Protein AF-A0A2V4N926-F1 (afdb_monomer)

Secondary structure (DSSP, 8-state):
------------------------------PPPP---TT-SS-SSBPPP-SPPPHHHHSGGGS-HHHHHHHHHHHHHHTTSPBTTSPPP-HHHHHHHHHHHHTT--GGGS-S--

pLDDT: mean 83.61, std 19.88, range [37.16, 98.44]

Radius of gyration: 27.07 Å; Cα contacts (8 Å, |Δi|>4): 106; chains: 1; bounding box: 52×43×90 Å

Organism: NCBI:txid565073

Nearest PDB structures (foldseek):
  8xzv-assembly1_E  TM=3.762E-01  e=9.154E+00  Spinacia oleracea
  3bit-assembly2_B  TM=3.389E-01  e=9.768E+00  Saccharomyces cerevisiae

Mean predicted aligned error: 12.59 Å

Foldseek 3Di:
DDDDDDDDDDDDDDDDDDDDPPPPPPDPPPFAADDLVVVCVAPQADEARPGAHGCLLVVVVNHVVVRNVSLLVSLQRHQQHHHPVNDDHDPRSVNSLVSSVVVVRDCVSHHDDD

Structure (mmCIF, N/CA/C/O backbone):
data_AF-A0A2V4N926-F1
#
_entry.id   AF-A0A2V4N926-F1
#
loop_
_atom_site.group_PDB
_atom_site.id
_atom_site.type_symbol
_atom_site.label_atom_id
_atom_site.label_alt_id
_atom_site.label_comp_id
_atom_site.label_asym_id
_atom_site.label_entity_id
_atom_site.label_seq_id
_atom_site.pdbx_PDB_ins_code
_atom_site.Cartn_x
_atom_site.Cartn_y
_atom_site.Cartn_z
_atom_site.occupancy
_atom_site.B_iso_or_equiv
_atom_site.auth_seq_id
_atom_site.auth_comp_id
_atom_site.auth_asym_id
_atom_site.auth_atom_id
_atom_site.pdbx_PDB_model_num
ATOM 1 N N . MET A 1 1 ? -42.342 -28.322 -76.817 1.00 37.16 1 MET A N 1
ATOM 2 C CA . MET A 1 1 ? -41.372 -29.379 -76.448 1.00 37.16 1 MET A CA 1
ATOM 3 C C . MET A 1 1 ? -40.437 -28.827 -75.380 1.00 37.16 1 MET A C 1
ATOM 5 O O . MET A 1 1 ? -40.048 -27.681 -75.518 1.00 37.16 1 MET A O 1
ATOM 9 N N . LEU A 1 2 ? -40.117 -29.641 -74.365 1.00 42.69 2 LEU A N 1
ATOM 10 C CA . LEU A 1 2 ? -39.000 -29.526 -73.401 1.00 42.69 2 LEU A CA 1
ATOM 11 C C . LEU A 1 2 ? -38.782 -28.212 -72.611 1.00 42.69 2 LEU A C 1
ATOM 13 O O . LEU A 1 2 ? -38.298 -27.204 -73.111 1.00 42.69 2 LEU A O 1
ATOM 17 N N . ILE A 1 3 ? -39.021 -28.321 -71.301 1.00 49.62 3 ILE A N 1
ATOM 18 C CA . ILE A 1 3 ? -38.444 -27.486 -70.235 1.00 49.62 3 ILE A CA 1
ATOM 19 C C . ILE A 1 3 ? -37.029 -28.007 -69.917 1.00 49.62 3 ILE A C 1
ATOM 21 O O . ILE A 1 3 ? -36.851 -29.225 -69.865 1.00 49.62 3 ILE A O 1
ATOM 25 N N . PRO A 1 4 ? -36.076 -27.130 -69.550 1.00 53.53 4 PRO A N 1
ATOM 26 C CA . PRO A 1 4 ? -35.175 -27.453 -68.440 1.00 53.53 4 PRO A CA 1
ATOM 27 C C . PRO A 1 4 ? -35.235 -26.391 -67.330 1.00 53.53 4 PRO A C 1
ATOM 29 O O . PRO A 1 4 ? -34.897 -25.225 -67.519 1.00 53.53 4 PRO A O 1
ATOM 32 N N . ARG A 1 5 ? -35.634 -26.816 -66.125 1.00 54.66 5 ARG A N 1
ATOM 33 C CA . ARG A 1 5 ? -35.492 -26.038 -64.886 1.00 54.66 5 ARG A CA 1
ATOM 34 C C . ARG A 1 5 ? -34.088 -26.268 -64.332 1.00 54.66 5 ARG A C 1
ATOM 36 O O . ARG A 1 5 ? -33.860 -27.306 -63.716 1.00 54.66 5 ARG A O 1
ATOM 43 N N . HIS A 1 6 ? -33.191 -25.294 -64.445 1.00 55.66 6 HIS A N 1
ATOM 44 C CA . HIS A 1 6 ? -31.910 -25.344 -63.735 1.00 55.66 6 HIS A CA 1
ATOM 45 C C . HIS A 1 6 ? -31.955 -24.543 -62.435 1.00 55.66 6 HIS A C 1
ATOM 47 O O . HIS A 1 6 ? -31.622 -23.363 -62.380 1.00 55.66 6 HIS A O 1
ATOM 53 N N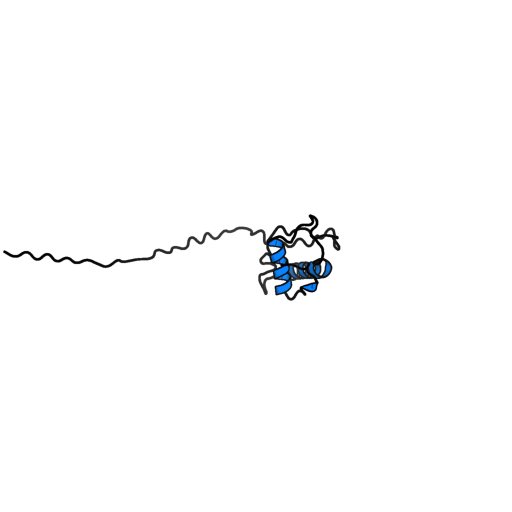 . ARG A 1 7 ? -32.360 -25.240 -61.367 1.00 56.50 7 ARG A N 1
ATOM 54 C CA . ARG A 1 7 ? -32.128 -24.815 -59.985 1.00 56.50 7 ARG A CA 1
ATOM 55 C C . ARG A 1 7 ? -30.617 -24.762 -59.743 1.00 56.50 7 ARG A C 1
ATOM 57 O O . ARG A 1 7 ? -29.985 -25.811 -59.745 1.00 56.50 7 ARG A O 1
ATOM 64 N N . HIS A 1 8 ? -30.077 -23.579 -59.479 1.00 51.72 8 HIS A N 1
ATOM 65 C CA . HIS A 1 8 ? -28.761 -23.426 -58.864 1.00 51.72 8 HIS A CA 1
ATOM 66 C C . HIS A 1 8 ? -28.950 -22.651 -57.566 1.00 51.72 8 HIS A C 1
ATOM 68 O O . HIS A 1 8 ? -29.314 -21.478 -57.572 1.00 51.72 8 HIS A O 1
ATOM 74 N N . ALA A 1 9 ? -28.792 -23.363 -56.456 1.00 53.78 9 ALA A N 1
ATOM 75 C CA . ALA A 1 9 ? -28.768 -22.803 -55.117 1.00 53.78 9 ALA A CA 1
ATOM 76 C C . ALA A 1 9 ? -27.320 -22.790 -54.613 1.00 53.78 9 ALA A C 1
ATOM 78 O O . ALA A 1 9 ? -26.543 -23.654 -55.016 1.00 53.78 9 ALA A O 1
ATOM 79 N N . LEU A 1 10 ? -27.046 -21.890 -53.660 1.00 51.59 10 LEU A N 1
ATOM 80 C CA . LEU A 1 10 ? -25.801 -21.755 -52.883 1.00 51.59 10 LEU A CA 1
ATOM 81 C C . LEU A 1 10 ? -24.592 -21.166 -53.654 1.00 51.59 10 LEU A C 1
ATOM 83 O O . LEU A 1 10 ? -24.547 -21.271 -54.879 1.00 51.59 10 LEU A O 1
ATOM 87 N N . PRO A 1 11 ? -23.596 -20.574 -52.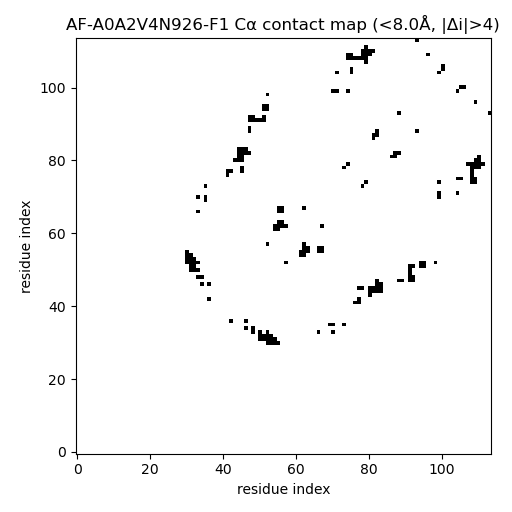952 1.00 49.94 11 PRO A N 1
ATOM 88 C CA . PRO A 1 11 ? -23.475 -20.425 -51.496 1.00 49.94 11 PRO A CA 1
ATOM 89 C C . PRO A 1 11 ? -23.359 -18.977 -50.979 1.00 49.94 11 PRO A C 1
ATOM 91 O O . PRO A 1 11 ? -23.139 -18.013 -51.707 1.00 49.94 11 PRO A O 1
ATOM 94 N N . THR A 1 12 ? -23.483 -18.871 -49.658 1.00 56.28 12 THR A N 1
ATOM 95 C CA . THR A 1 12 ? -23.200 -17.710 -48.809 1.00 56.28 12 THR A CA 1
ATOM 96 C C . THR A 1 12 ? -21.807 -17.125 -49.061 1.00 56.28 12 THR A C 1
ATOM 98 O O . THR A 1 12 ? -20.823 -17.861 -49.021 1.00 56.28 12 THR A O 1
ATOM 101 N N . LEU A 1 13 ? -21.702 -15.800 -49.204 1.00 54.34 13 LEU A N 1
ATOM 102 C CA . LEU A 1 13 ? -20.420 -15.091 -49.206 1.00 54.34 13 LEU A CA 1
ATOM 103 C C . LEU A 1 13 ? -20.384 -14.121 -48.019 1.00 54.34 13 LEU A C 1
ATOM 105 O O . LEU A 1 13 ? -20.853 -12.987 -48.088 1.00 54.34 13 LEU A O 1
ATOM 109 N N . VAL A 1 14 ? -19.874 -14.622 -46.893 1.00 57.34 14 VAL A N 1
ATOM 110 C CA . VAL A 1 14 ? -19.563 -13.811 -45.711 1.00 57.34 14 VAL A CA 1
ATOM 111 C C . VAL A 1 14 ? -18.320 -12.992 -46.036 1.00 57.34 14 VAL A C 1
ATOM 113 O O . VAL A 1 14 ? -17.256 -13.570 -46.250 1.00 57.34 14 VAL A O 1
ATOM 116 N N . LEU A 1 15 ? -18.435 -11.664 -46.048 1.00 53.12 15 LEU A N 1
ATOM 117 C CA . LEU A 1 15 ? -17.277 -10.778 -46.109 1.00 53.12 15 LEU A CA 1
ATOM 118 C C . LEU A 1 15 ? -17.280 -9.848 -44.897 1.00 53.12 15 LEU A C 1
ATOM 120 O O . LEU A 1 15 ? -18.211 -9.072 -44.688 1.00 53.12 15 LEU A O 1
ATOM 124 N N . ALA A 1 16 ? -16.245 -9.980 -44.072 1.00 53.25 16 ALA A N 1
ATOM 125 C CA . ALA A 1 16 ? -16.072 -9.184 -42.871 1.00 53.25 16 ALA A CA 1
ATOM 126 C C . ALA A 1 16 ? -15.701 -7.735 -43.216 1.00 53.25 16 ALA A C 1
ATOM 128 O O . ALA A 1 16 ? -14.845 -7.489 -44.063 1.00 53.25 16 ALA A O 1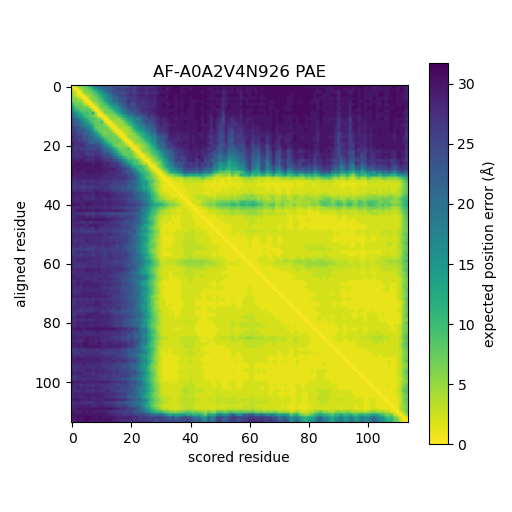
ATOM 129 N N . ALA A 1 17 ? -16.292 -6.789 -42.488 1.00 55.69 17 ALA A N 1
ATOM 130 C CA . ALA A 1 17 ? -15.864 -5.395 -42.446 1.00 55.69 17 ALA A CA 1
ATOM 131 C C . ALA A 1 17 ? -15.610 -4.984 -40.987 1.00 55.69 17 ALA A C 1
ATOM 133 O O . ALA A 1 17 ? -16.297 -4.141 -40.415 1.00 55.69 17 ALA A O 1
ATOM 134 N N . THR A 1 18 ? -14.615 -5.619 -40.367 1.00 57.41 18 THR A N 1
ATOM 135 C CA . THR A 1 18 ? -13.973 -5.094 -39.158 1.00 57.41 18 THR A CA 1
ATOM 136 C C . THR A 1 18 ? -13.264 -3.789 -39.506 1.00 57.41 18 THR A C 1
ATOM 138 O O . THR A 1 18 ? -12.196 -3.823 -40.116 1.00 57.41 18 THR A O 1
ATOM 141 N N . LEU A 1 19 ? -13.824 -2.646 -39.101 1.00 57.22 19 LEU A N 1
ATOM 142 C CA . LEU A 1 19 ? -13.069 -1.397 -39.002 1.00 57.22 19 LEU A CA 1
ATOM 143 C C . LEU A 1 19 ? -12.971 -0.953 -37.545 1.00 57.22 19 LEU A C 1
ATOM 145 O O . LEU A 1 19 ? -13.968 -0.819 -36.837 1.00 57.22 19 LEU A O 1
ATOM 149 N N . CYS A 1 20 ? -11.731 -0.739 -37.115 1.00 54.12 20 CYS A N 1
ATOM 150 C CA . CYS A 1 20 ? -11.371 -0.356 -35.763 1.00 54.12 20 CYS A CA 1
ATOM 151 C C . CYS A 1 20 ? -11.901 1.040 -35.416 1.00 54.12 20 CYS A C 1
ATOM 153 O O . CYS A 1 20 ? -11.329 2.047 -35.828 1.00 54.12 20 CYS A O 1
ATOM 155 N N . GLY A 1 21 ? -12.9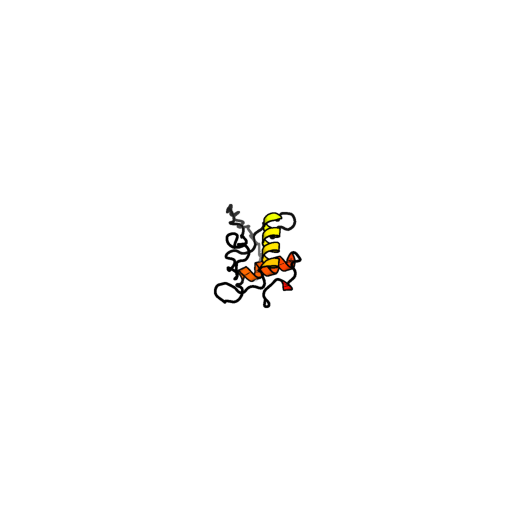16 1.097 -34.556 1.00 52.09 21 GLY A N 1
ATOM 156 C CA . GLY A 1 21 ? -13.252 2.289 -33.779 1.00 52.09 21 GLY A CA 1
ATOM 157 C C . GLY A 1 21 ? -12.281 2.498 -32.615 1.00 52.09 21 GLY A C 1
ATOM 158 O O . GLY A 1 21 ? -12.715 2.579 -31.471 1.00 52.09 21 GLY A O 1
ATOM 159 N N . LEU A 1 22 ? -10.970 2.555 -32.882 1.00 50.91 22 LEU A N 1
ATOM 160 C CA . LEU A 1 22 ? -9.981 2.982 -31.889 1.00 50.91 22 LEU A CA 1
ATOM 161 C C . LEU A 1 22 ? -10.074 4.502 -31.737 1.00 50.91 22 LEU A C 1
ATOM 163 O O . LEU A 1 22 ? -9.275 5.254 -32.293 1.00 50.91 22 LEU A O 1
ATOM 167 N N . THR A 1 23 ? -11.071 4.965 -30.982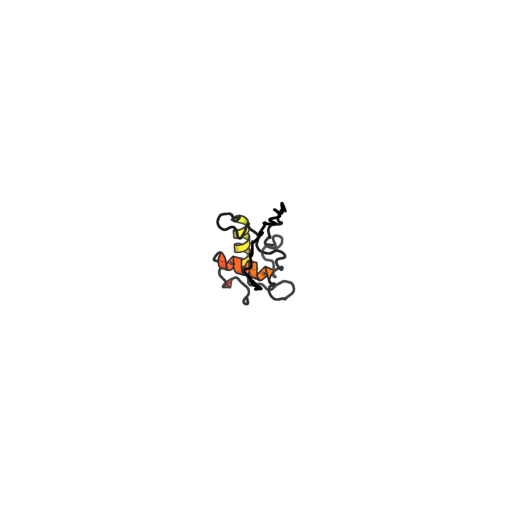 1.00 57.75 23 THR A N 1
ATOM 168 C CA . THR A 1 23 ? -11.073 6.333 -30.468 1.00 57.75 23 THR A CA 1
ATOM 169 C C . THR A 1 23 ? -9.900 6.463 -29.508 1.00 57.75 23 THR A C 1
ATOM 171 O O . THR A 1 23 ? -9.993 6.053 -28.350 1.00 57.75 23 THR A O 1
ATOM 174 N N . ALA A 1 24 ? -8.789 7.011 -30.001 1.00 57.28 24 ALA A N 1
ATOM 175 C CA . ALA A 1 24 ? -7.667 7.427 -29.178 1.00 57.28 24 ALA A CA 1
ATOM 176 C C . ALA A 1 24 ? -8.147 8.541 -28.240 1.00 57.28 24 ALA A C 1
ATOM 178 O O . ALA A 1 24 ? -8.133 9.725 -28.581 1.00 57.28 24 ALA A O 1
ATOM 179 N N . GLY A 1 25 ? -8.634 8.143 -27.066 1.00 46.22 25 GLY A N 1
ATOM 180 C CA . GLY A 1 25 ? -8.952 9.059 -25.991 1.00 46.22 25 GLY A CA 1
ATOM 181 C C . GLY A 1 25 ? -7.661 9.707 -25.525 1.00 46.22 25 GLY A C 1
ATOM 182 O O . GLY A 1 25 ? -6.924 9.111 -24.746 1.00 46.22 25 GLY A O 1
ATOM 183 N N . CYS A 1 26 ? -7.400 10.932 -25.981 1.00 55.25 26 CYS A N 1
ATOM 184 C CA . CYS A 1 26 ? -6.394 11.809 -25.392 1.00 55.25 26 CYS A CA 1
ATOM 185 C C . CYS A 1 26 ? -6.911 12.321 -24.036 1.00 55.25 26 CYS A C 1
ATOM 187 O O . CYS A 1 26 ? -7.155 13.511 -23.843 1.00 55.25 26 CYS A O 1
ATOM 189 N N . GLY A 1 27 ? -7.155 11.389 -23.117 1.00 43.69 27 GLY A N 1
ATOM 190 C CA . GLY A 1 27 ? -7.413 11.677 -21.722 1.00 43.69 27 GLY A CA 1
ATOM 191 C C . GLY A 1 27 ? -6.079 11.837 -21.014 1.00 43.69 27 GLY A C 1
ATOM 192 O O . GLY A 1 27 ? -5.224 10.957 -21.098 1.00 43.69 27 GLY A O 1
ATOM 193 N N . SER A 1 28 ? -5.921 12.938 -20.282 1.00 51.78 28 SER A N 1
ATOM 194 C CA . SER A 1 28 ? -5.035 12.932 -19.123 1.00 51.78 28 SER A CA 1
ATOM 195 C C . SER A 1 28 ? -5.620 11.913 -18.153 1.00 51.78 28 SER A C 1
ATOM 197 O O . SER A 1 28 ? -6.553 12.229 -17.419 1.00 51.78 28 SER A O 1
ATOM 199 N N . SER A 1 29 ? -5.161 10.667 -18.236 1.00 53.53 29 SER A N 1
ATOM 200 C CA . SER A 1 29 ? -5.576 9.617 -17.317 1.00 53.53 29 SER A CA 1
ATOM 201 C C . SER A 1 29 ? -5.127 10.027 -15.922 1.00 53.53 29 SER A C 1
ATOM 203 O O . SER A 1 29 ? -3.925 10.146 -15.687 1.00 53.53 29 SER A O 1
ATOM 205 N N . ASP A 1 30 ? -6.078 10.250 -15.012 1.00 62.38 30 ASP A N 1
ATOM 206 C CA . ASP A 1 30 ? -5.792 10.389 -13.584 1.00 62.38 30 ASP A CA 1
ATOM 207 C C . ASP A 1 30 ? -5.238 9.045 -13.088 1.00 62.38 30 ASP A C 1
ATOM 209 O O . ASP A 1 30 ? -5.980 8.139 -12.704 1.00 62.38 30 ASP A O 1
ATOM 213 N N . ASP A 1 31 ? -3.917 8.885 -13.215 1.00 83.50 31 ASP A N 1
ATOM 214 C CA . ASP A 1 31 ? -3.248 7.606 -13.026 1.00 83.50 31 ASP A CA 1
ATOM 215 C C . ASP A 1 31 ? -3.250 7.211 -11.550 1.00 83.50 31 ASP A C 1
ATOM 217 O O . ASP A 1 31 ? -2.710 7.917 -10.684 1.00 83.50 31 ASP A O 1
ATOM 221 N N . GLY A 1 32 ? -3.882 6.069 -11.286 1.00 91.81 32 GLY A N 1
ATOM 222 C CA . GLY A 1 32 ? -4.393 5.703 -9.975 1.00 91.81 32 GLY A CA 1
ATOM 223 C C . GLY A 1 32 ? -3.360 5.808 -8.853 1.00 91.81 32 GLY A C 1
ATOM 224 O O . GLY A 1 32 ? -2.290 5.197 -8.903 1.00 91.81 32 GLY A O 1
ATOM 225 N N . SER A 1 33 ? -3.676 6.618 -7.842 1.00 95.44 33 SER A N 1
ATOM 226 C CA . SER A 1 33 ? -2.783 6.950 -6.735 1.00 95.44 33 SER A CA 1
ATOM 227 C C . SER A 1 33 ? -3.006 6.085 -5.512 1.00 95.44 33 SER A C 1
ATOM 229 O O . SER A 1 33 ? -4.133 5.925 -5.049 1.00 95.44 33 SER A O 1
ATOM 231 N N . PHE A 1 34 ? -1.899 5.660 -4.909 1.00 97.25 34 PHE A N 1
ATOM 232 C CA . PHE A 1 34 ? -1.899 5.194 -3.533 1.00 97.25 34 PHE A CA 1
ATOM 233 C C . PHE A 1 34 ? -2.016 6.386 -2.569 1.00 97.25 34 PHE A C 1
ATOM 235 O O . PHE A 1 34 ? -1.236 7.338 -2.673 1.00 97.25 34 PHE A O 1
ATOM 242 N N . ASP A 1 35 ? -2.950 6.331 -1.620 1.00 96.44 35 ASP A N 1
ATOM 243 C CA . ASP A 1 35 ? -2.968 7.198 -0.438 1.00 96.44 35 ASP A CA 1
ATOM 244 C C . ASP A 1 35 ? -2.174 6.530 0.693 1.00 96.44 35 ASP A C 1
ATOM 246 O O . ASP A 1 35 ? -2.650 5.605 1.351 1.00 96.44 35 ASP A O 1
ATOM 250 N N . ALA A 1 36 ? -0.958 7.029 0.930 1.00 95.75 36 ALA A N 1
ATOM 251 C CA . ALA A 1 36 ? -0.086 6.604 2.026 1.00 95.75 36 ALA A CA 1
ATOM 252 C C . ALA A 1 36 ? -0.385 7.314 3.365 1.00 95.75 36 ALA A C 1
ATOM 254 O O . ALA A 1 36 ? 0.441 7.272 4.278 1.00 95.75 36 ALA A O 1
ATOM 255 N N . GLN A 1 37 ? -1.522 8.011 3.477 1.00 94.75 37 GLN A N 1
ATOM 256 C CA . GLN A 1 37 ? -1.961 8.774 4.649 1.00 94.75 37 GLN A CA 1
ATOM 257 C C . GLN A 1 37 ? -0.864 9.713 5.208 1.00 94.75 37 GLN A C 1
ATOM 259 O O . GLN A 1 37 ? -0.567 9.672 6.405 1.00 94.75 37 GLN A O 1
ATOM 264 N N . PRO A 1 38 ? -0.228 10.571 4.379 1.00 91.81 38 PRO A N 1
ATOM 265 C CA . PRO A 1 38 ? 1.032 11.246 4.717 1.00 91.81 38 PRO A CA 1
ATOM 266 C C . PRO A 1 38 ? 0.951 12.214 5.909 1.00 91.81 38 PRO A C 1
ATOM 268 O O . PRO A 1 38 ? 1.961 12.454 6.567 1.00 91.81 38 PRO A O 1
ATOM 271 N N . ALA A 1 39 ? -0.238 12.736 6.228 1.00 90.00 39 ALA A N 1
ATOM 272 C CA . ALA A 1 39 ? -0.472 13.552 7.424 1.00 90.00 39 ALA A CA 1
ATOM 273 C C . ALA A 1 39 ? -0.334 12.757 8.742 1.00 90.00 39 ALA A C 1
ATOM 275 O O . ALA A 1 39 ? -0.185 13.340 9.814 1.00 90.00 39 ALA A O 1
ATOM 276 N N . THR A 1 40 ? -0.375 11.426 8.669 1.00 87.38 40 THR A N 1
ATOM 277 C CA . THR A 1 40 ? -0.358 10.505 9.808 1.00 87.38 40 THR A CA 1
ATOM 278 C C . THR A 1 40 ? 0.532 9.297 9.491 1.00 87.38 40 THR A C 1
ATOM 280 O O . THR A 1 40 ? 0.008 8.264 9.091 1.00 87.38 40 THR A O 1
ATOM 283 N N . PRO A 1 41 ? 1.866 9.366 9.683 1.00 78.88 41 PRO A N 1
ATOM 284 C CA . PRO A 1 41 ? 2.784 8.277 9.307 1.00 78.88 41 PRO A CA 1
ATOM 285 C C . PRO A 1 41 ? 2.534 6.931 10.017 1.00 78.88 41 PRO A C 1
ATOM 287 O O . PRO A 1 41 ? 2.866 5.871 9.486 1.00 78.88 41 PRO A O 1
ATOM 290 N N . SER A 1 42 ? 1.911 6.978 11.200 1.00 88.69 42 SER A N 1
ATOM 291 C CA . SER A 1 42 ? 1.474 5.818 11.989 1.00 88.69 42 SER A CA 1
ATOM 292 C C . SER A 1 42 ? -0.044 5.905 12.262 1.00 88.69 42 SER A C 1
ATOM 294 O O . SER A 1 42 ? -0.433 6.130 13.407 1.00 88.69 42 SER A O 1
ATOM 296 N N . PRO A 1 43 ? -0.925 5.760 11.246 1.00 93.44 43 PRO A N 1
ATOM 297 C CA . PRO A 1 43 ? -2.309 6.274 11.272 1.00 93.44 43 PRO A CA 1
ATOM 298 C C . PRO A 1 43 ? -3.348 5.579 12.181 1.00 93.44 43 PRO A C 1
ATOM 300 O O . PRO A 1 43 ? -4.520 5.916 12.088 1.00 93.44 43 PRO A O 1
ATOM 303 N N . THR A 1 44 ? -2.952 4.633 13.043 1.00 95.44 44 THR A N 1
ATOM 304 C CA . THR A 1 44 ? -3.794 3.764 13.919 1.00 95.44 44 THR A CA 1
ATOM 305 C C . THR A 1 44 ? -4.830 2.856 13.226 1.00 95.44 44 THR A C 1
ATOM 307 O O . THR A 1 44 ? -4.924 1.687 13.598 1.00 95.44 44 THR A O 1
ATOM 310 N N . CYS A 1 45 ? -5.507 3.318 12.177 1.00 96.31 45 CYS A N 1
ATOM 311 C CA . CYS A 1 45 ? -6.360 2.559 11.257 1.00 96.31 45 CYS A CA 1
ATOM 312 C C . CYS A 1 45 ? -6.005 2.890 9.792 1.00 96.31 45 CYS A C 1
ATOM 314 O O . CYS A 1 45 ? -5.263 3.839 9.529 1.00 96.31 45 CYS A O 1
ATOM 316 N N . LEU A 1 46 ? -6.503 2.097 8.839 1.00 96.88 46 LEU A N 1
ATOM 317 C CA . LEU A 1 46 ? -6.298 2.326 7.403 1.00 96.88 46 LEU A CA 1
ATOM 318 C C . LEU A 1 46 ? -7.477 3.070 6.764 1.00 96.88 46 LEU A C 1
ATOM 320 O O . LEU A 1 46 ? -8.638 2.745 7.019 1.00 96.88 46 LEU A O 1
ATOM 324 N N . GLN A 1 47 ? -7.188 4.030 5.887 1.00 97.12 47 GLN A N 1
ATOM 325 C CA . GLN A 1 47 ? -8.186 4.567 4.960 1.00 97.12 47 GLN A CA 1
ATOM 326 C C . GLN A 1 47 ? -8.326 3.649 3.740 1.00 97.12 47 GLN A C 1
ATOM 328 O O . GLN A 1 47 ? -7.340 3.095 3.252 1.00 97.12 47 GLN A O 1
ATOM 333 N N . HIS A 1 48 ? -9.555 3.505 3.236 1.00 97.81 48 HIS A N 1
ATOM 334 C CA . HIS A 1 48 ? -9.813 2.796 1.984 1.00 97.81 48 HIS A CA 1
ATOM 335 C C . HIS A 1 48 ? -9.215 3.549 0.793 1.00 97.81 48 HIS A C 1
ATOM 337 O O . HIS A 1 48 ? -9.416 4.759 0.642 1.00 97.81 48 HIS A O 1
ATOM 343 N N . GLN A 1 49 ? -8.538 2.812 -0.083 1.00 97.81 49 GLN A N 1
ATOM 344 C CA . GLN A 1 49 ? -7.989 3.332 -1.328 1.00 97.81 49 GLN A CA 1
ATOM 345 C C . GLN A 1 49 ? -9.126 3.646 -2.310 1.00 97.81 49 GLN A C 1
ATOM 347 O O . GLN A 1 49 ? -9.968 2.798 -2.606 1.00 97.81 49 GLN A O 1
ATOM 352 N N . GLN A 1 50 ? -9.151 4.877 -2.824 1.00 96.75 50 GLN A N 1
ATOM 353 C CA . GLN A 1 50 ? -10.224 5.366 -3.704 1.00 96.75 50 GLN A CA 1
ATOM 354 C C . GLN A 1 50 ? -9.994 5.026 -5.185 1.00 96.75 50 GLN A C 1
ATOM 356 O O . GLN A 1 50 ? -10.924 5.075 -5.985 1.00 96.75 50 GLN A O 1
ATOM 361 N N . GLN A 1 51 ? -8.755 4.701 -5.559 1.00 96.94 51 GLN A N 1
ATOM 362 C CA . GLN A 1 51 ? -8.319 4.478 -6.938 1.00 96.94 51 GLN A CA 1
ATOM 363 C C . GLN A 1 51 ? -7.580 3.140 -7.035 1.00 96.94 51 GLN A C 1
ATOM 365 O O . GLN A 1 51 ? -6.896 2.745 -6.092 1.00 96.94 51 GLN A O 1
ATOM 370 N N . ALA A 1 52 ? -7.726 2.441 -8.161 1.00 96.81 52 ALA A N 1
ATOM 371 C CA . ALA A 1 52 ? -6.943 1.244 -8.479 1.00 96.81 52 ALA A CA 1
ATOM 372 C C . ALA A 1 52 ? -5.447 1.587 -8.665 1.00 96.81 52 ALA A C 1
ATOM 374 O O . ALA A 1 52 ? -5.126 2.761 -8.843 1.00 96.81 52 ALA A O 1
ATOM 375 N N . PRO A 1 53 ? -4.524 0.608 -8.670 1.00 97.81 53 PRO A N 1
ATOM 376 C CA . PRO A 1 53 ? -3.127 0.868 -9.003 1.00 97.81 53 PRO A CA 1
ATOM 377 C C . PRO A 1 53 ? -2.932 1.409 -10.426 1.00 97.81 53 PRO A C 1
ATOM 379 O O . PRO A 1 53 ? -3.358 0.780 -11.393 1.00 97.81 53 PRO A O 1
ATOM 382 N N . GLY A 1 54 ? -2.269 2.563 -10.541 1.00 96.88 54 GLY A N 1
ATOM 383 C CA . GLY A 1 54 ? -1.902 3.188 -11.816 1.00 96.88 54 GLY A CA 1
ATOM 384 C C . GLY A 1 54 ? -0.664 2.592 -12.501 1.00 96.88 54 GLY A C 1
ATOM 385 O O . GLY A 1 54 ? 0.060 1.769 -11.925 1.00 96.88 54 GLY A O 1
ATOM 386 N N . HIS A 1 55 ? -0.381 3.048 -13.726 1.00 96.38 55 HIS A N 1
ATOM 387 C CA . HIS A 1 55 ? 0.807 2.698 -14.521 1.00 96.38 55 HIS A CA 1
ATOM 388 C C . HIS A 1 55 ? 2.099 2.956 -13.751 1.00 96.38 55 HIS A C 1
ATOM 390 O O . HIS A 1 55 ? 2.982 2.103 -13.739 1.00 96.38 55 HIS A O 1
ATOM 396 N N . ARG A 1 56 ? 2.186 4.054 -12.990 1.00 96.50 56 ARG A N 1
ATOM 397 C CA . ARG A 1 56 ? 3.378 4.357 -12.173 1.00 96.50 56 ARG A CA 1
ATOM 398 C C . ARG A 1 56 ? 3.699 3.320 -11.084 1.00 96.50 56 ARG A C 1
ATOM 400 O O . ARG A 1 56 ? 4.753 3.421 -10.466 1.00 96.50 56 ARG A O 1
ATOM 407 N N . TYR A 1 57 ? 2.820 2.348 -10.838 1.00 97.62 57 TYR A N 1
ATOM 408 C CA . TYR A 1 57 ? 3.067 1.208 -9.950 1.00 97.62 57 TYR A CA 1
ATOM 409 C C . TYR A 1 57 ? 3.062 -0.153 -10.668 1.00 97.62 57 TYR A C 1
ATOM 411 O O . TYR A 1 57 ? 3.428 -1.160 -10.063 1.00 97.62 57 TYR A O 1
ATOM 419 N N . THR A 1 58 ? 2.586 -0.207 -11.916 1.00 96.69 58 THR A N 1
ATOM 420 C CA . THR A 1 58 ? 2.292 -1.452 -12.651 1.00 96.69 58 THR A CA 1
ATOM 421 C C . THR A 1 58 ? 3.041 -1.578 -13.981 1.00 96.69 58 THR A C 1
ATOM 423 O O . THR A 1 58 ? 3.095 -2.674 -14.535 1.00 96.69 58 THR A O 1
ATOM 426 N N . GLY A 1 59 ? 3.687 -0.510 -14.458 1.00 95.88 59 GLY A N 1
ATOM 427 C CA . GLY A 1 59 ? 4.433 -0.431 -15.719 1.00 95.88 59 GLY A CA 1
ATOM 428 C C . GLY A 1 59 ? 5.768 -1.186 -15.749 1.00 95.88 59 GLY A C 1
ATOM 429 O O . GLY A 1 59 ? 6.576 -0.969 -16.648 1.00 95.88 59 GLY A O 1
ATOM 430 N N . GLY A 1 60 ? 6.045 -2.054 -14.771 1.00 93.94 60 GLY A N 1
ATOM 431 C CA . GLY A 1 60 ? 7.303 -2.799 -14.688 1.00 93.94 60 GLY A CA 1
ATOM 432 C C . GLY A 1 60 ? 8.501 -1.856 -14.567 1.00 93.94 60 GLY A C 1
ATOM 433 O O . GLY A 1 60 ? 8.565 -1.074 -13.620 1.00 93.94 60 GLY A O 1
ATOM 434 N N . GLU A 1 61 ? 9.418 -1.910 -15.535 1.00 94.12 61 GLU A N 1
ATOM 435 C CA . GLU A 1 61 ? 10.599 -1.034 -15.620 1.00 94.12 61 GLU A CA 1
ATOM 436 C C . GLU A 1 61 ? 10.247 0.458 -15.798 1.00 94.12 61 GLU A C 1
ATOM 438 O O . GLU A 1 61 ? 11.060 1.313 -15.458 1.00 94.12 61 GLU A O 1
ATOM 443 N N . GLU A 1 62 ? 9.034 0.783 -16.265 1.00 95.75 62 GLU A N 1
ATOM 444 C CA . GLU A 1 62 ? 8.530 2.162 -16.395 1.00 95.75 62 GLU A CA 1
ATOM 445 C C . GLU A 1 62 ? 7.841 2.698 -15.122 1.00 95.75 62 GLU A C 1
ATOM 447 O O . GLU A 1 62 ? 7.382 3.841 -15.098 1.00 95.75 62 GLU A O 1
ATOM 452 N N . SER A 1 63 ? 7.730 1.887 -14.063 1.00 96.75 63 SER A N 1
ATOM 453 C CA . SER A 1 63 ? 7.109 2.310 -12.798 1.00 96.75 63 SER A CA 1
ATOM 454 C C . SER A 1 63 ? 7.928 3.416 -12.122 1.00 96.75 63 SER A C 1
ATOM 456 O O . SER A 1 63 ? 9.155 3.390 -12.167 1.00 96.75 63 SER A O 1
ATOM 458 N N . ASP A 1 64 ? 7.278 4.337 -11.403 1.00 97.50 64 ASP A N 1
ATOM 459 C CA . ASP A 1 64 ? 7.977 5.298 -10.544 1.00 97.50 64 ASP A CA 1
ATOM 460 C C . ASP A 1 64 ? 8.501 4.584 -9.281 1.00 97.50 64 ASP A C 1
ATOM 462 O O . ASP A 1 64 ? 7.698 4.189 -8.421 1.00 97.50 64 ASP A O 1
ATOM 466 N N . PRO A 1 65 ? 9.832 4.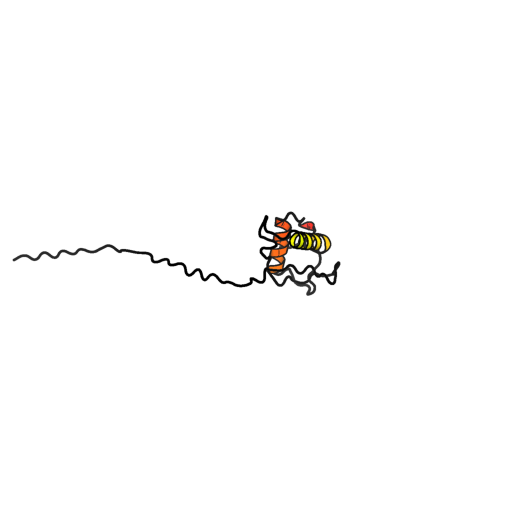457 -9.096 1.00 97.44 65 PRO A N 1
ATOM 467 C CA . PRO A 1 65 ? 10.388 3.763 -7.942 1.00 97.44 65 PRO A CA 1
ATOM 468 C C . PRO A 1 65 ? 10.013 4.430 -6.616 1.00 97.44 65 PRO A C 1
ATOM 470 O O . PRO A 1 65 ? 9.894 3.741 -5.604 1.00 97.44 65 PRO A O 1
ATOM 473 N N . MET A 1 66 ? 9.796 5.751 -6.590 1.00 97.88 66 MET A N 1
ATOM 474 C CA . MET A 1 66 ? 9.460 6.468 -5.358 1.00 97.88 66 MET A CA 1
ATOM 475 C C . MET A 1 66 ? 8.012 6.219 -4.930 1.00 97.88 66 MET A C 1
ATOM 477 O O . MET A 1 66 ? 7.768 5.959 -3.747 1.00 97.88 66 MET A O 1
ATOM 481 N N . SER A 1 67 ? 7.062 6.220 -5.869 1.00 97.69 67 SER A N 1
ATOM 482 C CA . SER A 1 67 ? 5.678 5.793 -5.624 1.00 97.69 67 SER A CA 1
ATOM 483 C C . SER A 1 67 ? 5.619 4.342 -5.137 1.00 97.69 67 SER A C 1
ATOM 485 O O . SER A 1 67 ? 4.994 4.069 -4.106 1.00 97.69 67 SER A O 1
ATOM 487 N N . VAL A 1 68 ? 6.329 3.424 -5.807 1.00 98.25 68 VAL A N 1
ATOM 488 C CA . VAL A 1 68 ? 6.401 2.007 -5.412 1.00 98.25 68 VAL A CA 1
ATOM 489 C C . VAL A 1 68 ? 6.987 1.846 -4.006 1.00 98.25 68 VAL A C 1
ATOM 491 O O . VAL A 1 68 ? 6.341 1.255 -3.141 1.00 98.25 68 VAL A O 1
ATOM 494 N N . LEU A 1 69 ? 8.165 2.412 -3.725 1.00 98.12 69 LEU A N 1
ATOM 495 C CA . LEU A 1 69 ? 8.811 2.299 -2.409 1.00 98.12 69 LEU A CA 1
ATOM 496 C C . LEU A 1 69 ? 7.975 2.924 -1.283 1.00 98.12 69 LEU A C 1
ATOM 498 O O . LEU A 1 69 ? 7.979 2.409 -0.163 1.00 98.12 69 LEU A O 1
ATOM 502 N N . THR A 1 70 ? 7.224 3.991 -1.570 1.00 97.81 70 THR A N 1
ATOM 503 C CA . THR A 1 70 ? 6.302 4.611 -0.606 1.00 97.81 70 THR A CA 1
ATOM 504 C C . THR A 1 70 ? 5.159 3.660 -0.243 1.00 97.81 70 THR A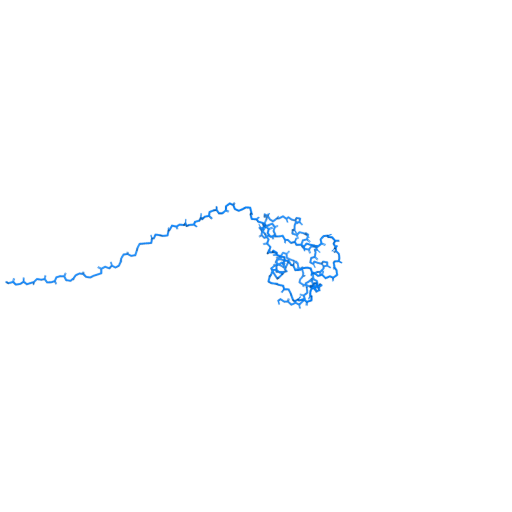 C 1
ATOM 506 O O . THR A 1 70 ? 4.904 3.443 0.944 1.00 97.81 70 THR A O 1
ATOM 509 N N . MET A 1 71 ? 4.523 3.029 -1.237 1.00 98.12 71 MET A N 1
ATOM 510 C CA . MET A 1 71 ? 3.480 2.017 -1.021 1.00 98.12 71 MET A CA 1
ATOM 511 C C . MET A 1 71 ? 4.028 0.791 -0.268 1.00 98.12 71 MET A C 1
ATOM 513 O O . MET A 1 71 ? 3.434 0.357 0.722 1.00 98.12 71 MET A O 1
ATOM 517 N N . MET A 1 72 ? 5.192 0.268 -0.676 1.00 98.31 72 MET A N 1
ATOM 518 C CA . MET A 1 72 ? 5.844 -0.874 -0.020 1.00 98.31 72 MET A CA 1
ATOM 519 C C . MET A 1 72 ? 6.142 -0.581 1.456 1.00 98.31 72 MET A C 1
ATOM 521 O O . MET A 1 72 ? 5.766 -1.356 2.335 1.00 98.31 72 MET A O 1
ATOM 525 N N . ARG A 1 73 ? 6.757 0.573 1.752 1.00 97.81 73 ARG A N 1
ATOM 526 C CA . ARG A 1 73 ? 7.060 1.001 3.126 1.00 97.81 73 ARG A CA 1
ATOM 527 C C . ARG A 1 73 ? 5.796 1.166 3.968 1.00 97.81 73 ARG A C 1
ATOM 529 O O . ARG A 1 73 ? 5.806 0.796 5.142 1.00 97.81 73 ARG A O 1
ATOM 536 N N . PHE A 1 74 ? 4.732 1.724 3.392 1.00 97.75 74 PHE A N 1
ATOM 537 C CA . PHE A 1 74 ? 3.475 1.929 4.102 1.00 97.75 74 PHE A CA 1
ATOM 538 C C . PHE A 1 74 ? 2.842 0.599 4.526 1.00 97.75 74 PHE A C 1
ATOM 540 O O . PHE A 1 74 ? 2.522 0.441 5.705 1.00 97.75 74 PHE A O 1
ATOM 547 N N . TYR A 1 75 ? 2.711 -0.370 3.613 1.00 97.69 75 TYR A N 1
ATOM 548 C CA . TYR A 1 75 ? 2.138 -1.676 3.953 1.00 97.69 75 TYR A CA 1
ATOM 549 C C . TYR A 1 75 ? 3.000 -2.441 4.959 1.00 97.69 75 TYR A C 1
ATOM 551 O O . TYR A 1 75 ? 2.462 -2.910 5.957 1.00 97.69 75 TYR A O 1
ATOM 559 N N . THR A 1 76 ? 4.326 -2.461 4.794 1.00 97.38 76 THR A N 1
ATOM 560 C CA . THR A 1 76 ? 5.245 -3.081 5.766 1.00 97.38 76 THR A CA 1
ATOM 561 C C . THR A 1 76 ? 5.090 -2.514 7.190 1.00 97.38 76 THR A C 1
ATOM 563 O O . THR A 1 76 ? 5.210 -3.252 8.166 1.00 97.38 76 THR A O 1
ATOM 566 N N . ALA A 1 77 ? 4.792 -1.217 7.338 1.00 97.06 77 ALA A N 1
ATOM 567 C CA . ALA A 1 77 ? 4.635 -0.572 8.647 1.00 97.06 77 ALA A CA 1
ATOM 568 C C . ALA A 1 77 ? 3.203 -0.614 9.223 1.00 97.06 77 ALA A C 1
ATOM 570 O O . ALA A 1 77 ? 3.030 -0.569 10.444 1.00 97.06 77 ALA A O 1
ATOM 571 N N . ASN A 1 78 ? 2.174 -0.634 8.368 1.00 97.19 78 ASN A N 1
ATOM 572 C CA . ASN A 1 78 ? 0.791 -0.338 8.762 1.00 97.19 78 ASN A CA 1
ATOM 573 C C . ASN A 1 78 ? -0.255 -1.360 8.272 1.00 97.19 78 ASN A C 1
ATOM 575 O O . ASN A 1 78 ? -1.387 -1.318 8.751 1.00 97.19 78 ASN A O 1
ATOM 579 N N . GLY A 1 79 ? 0.082 -2.259 7.343 1.00 96.44 79 GLY A N 1
ATOM 580 C CA . GLY A 1 79 ? -0.880 -3.065 6.575 1.00 96.44 79 GLY A CA 1
ATOM 581 C C . GLY A 1 79 ? -1.688 -4.102 7.365 1.00 96.44 79 GLY A C 1
ATOM 582 O O . GLY A 1 79 ? -2.701 -4.586 6.865 1.00 96.44 79 GLY A O 1
ATOM 583 N N . THR A 1 80 ? -1.289 -4.413 8.601 1.00 96.88 80 THR A N 1
ATOM 584 C CA . THR A 1 80 ? -2.017 -5.302 9.525 1.00 96.88 80 THR A CA 1
ATOM 585 C C . THR A 1 80 ? -3.154 -4.611 10.281 1.00 96.88 80 THR A C 1
ATOM 587 O O . THR A 1 80 ? -3.890 -5.269 11.018 1.00 96.88 80 THR A O 1
ATOM 590 N N . ARG A 1 81 ? -3.314 -3.291 10.134 1.00 96.12 81 ARG A N 1
ATOM 591 C CA . ARG A 1 81 ? -4.357 -2.521 10.825 1.00 96.12 81 ARG A CA 1
ATOM 592 C C . ARG A 1 81 ? -5.719 -2.676 10.155 1.00 96.12 81 ARG A C 1
ATOM 594 O O . ARG A 1 81 ? -5.823 -2.816 8.941 1.00 96.12 81 ARG A O 1
ATOM 601 N N . ALA A 1 82 ? -6.769 -2.597 10.968 1.00 96.38 82 ALA A N 1
ATOM 602 C CA . ALA A 1 82 ? -8.144 -2.545 10.487 1.00 96.38 82 ALA A CA 1
ATOM 603 C C . ALA A 1 82 ? -8.436 -1.219 9.760 1.00 96.38 82 ALA A C 1
ATOM 605 O O . ALA A 1 82 ? -7.799 -0.195 10.032 1.00 96.38 82 ALA A O 1
ATOM 606 N N . TYR A 1 83 ? -9.433 -1.227 8.874 1.00 97.19 83 TYR A N 1
ATOM 607 C CA . TYR A 1 83 ? -9.935 -0.006 8.244 1.00 97.19 83 TYR A CA 1
ATOM 608 C C . TYR A 1 83 ? -10.671 0.878 9.253 1.00 97.19 83 TYR A C 1
ATOM 610 O O . TYR A 1 83 ? -11.280 0.388 10.206 1.00 97.19 83 TYR A O 1
ATOM 618 N N . CYS A 1 84 ? -10.606 2.193 9.051 1.00 96.62 84 CYS A N 1
ATOM 619 C CA . CYS A 1 84 ? -11.118 3.184 10.000 1.00 96.62 84 CYS A CA 1
ATOM 620 C C . CYS A 1 84 ? -12.642 3.141 10.209 1.00 96.62 84 CYS A C 1
ATOM 622 O O . CYS A 1 84 ? -13.128 3.636 11.222 1.00 96.62 84 CYS A O 1
ATOM 624 N N . ASP A 1 85 ? -13.399 2.543 9.286 1.00 97.06 85 ASP A N 1
ATOM 625 C CA . ASP A 1 85 ? -14.845 2.331 9.412 1.00 97.06 85 ASP A CA 1
ATOM 626 C C . ASP A 1 85 ? -15.218 0.926 9.937 1.00 97.06 85 ASP A C 1
ATOM 628 O O . ASP A 1 85 ? -16.399 0.581 10.006 1.00 97.06 85 ASP A O 1
ATOM 632 N N . GLY A 1 86 ? -14.216 0.110 10.288 1.00 96.00 86 GLY A N 1
ATOM 633 C CA . GLY A 1 86 ? -14.371 -1.261 10.772 1.00 96.00 86 GLY A CA 1
ATOM 634 C C . GLY A 1 86 ? -14.773 -2.292 9.711 1.00 96.00 86 GLY A C 1
ATOM 635 O O . GLY A 1 86 ? -15.025 -3.443 10.073 1.00 96.00 86 GLY A O 1
ATOM 636 N N . LYS A 1 87 ? -14.856 -1.927 8.423 1.00 96.25 87 LYS A N 1
ATOM 637 C CA . LYS A 1 87 ? -15.255 -2.855 7.355 1.00 96.25 87 LYS A CA 1
ATOM 638 C C . LYS A 1 87 ? -14.073 -3.682 6.818 1.00 96.25 87 LYS A C 1
ATOM 640 O O . LYS A 1 87 ? -12.909 -3.328 7.019 1.00 96.25 87 LYS A O 1
ATOM 645 N N . PRO A 1 88 ? -14.346 -4.803 6.119 1.00 95.19 88 PRO A N 1
ATOM 646 C CA . PRO A 1 88 ? -13.329 -5.525 5.356 1.00 95.19 88 PRO A CA 1
ATOM 647 C C . PRO A 1 88 ? -12.740 -4.678 4.220 1.00 95.19 88 PRO A C 1
ATOM 649 O O . PRO A 1 88 ? -13.348 -3.708 3.771 1.00 95.19 88 PRO A O 1
ATOM 652 N N . ALA A 1 89 ? -11.594 -5.114 3.693 1.00 96.56 89 ALA A N 1
ATOM 653 C CA . ALA A 1 89 ? -10.986 -4.533 2.499 1.00 96.56 89 ALA A CA 1
ATOM 654 C C . ALA A 1 89 ? -11.980 -4.462 1.320 1.00 96.56 89 ALA A C 1
ATOM 656 O O . ALA A 1 89 ? -12.712 -5.417 1.032 1.00 96.56 89 ALA A O 1
ATOM 657 N N . THR A 1 90 ? -11.979 -3.345 0.595 1.00 97.12 90 THR A N 1
ATOM 658 C CA . THR A 1 90 ? -12.726 -3.191 -0.660 1.00 97.12 90 THR A CA 1
ATOM 659 C C . THR A 1 90 ? -12.051 -3.952 -1.806 1.00 97.12 90 THR A C 1
ATOM 661 O O . THR A 1 90 ? -10.952 -4.493 -1.672 1.00 97.12 90 THR A O 1
ATOM 664 N N . ALA A 1 91 ? -12.697 -3.994 -2.976 1.00 97.44 91 ALA A N 1
ATOM 665 C CA . ALA A 1 91 ? -12.063 -4.523 -4.183 1.00 97.44 91 ALA A CA 1
ATOM 666 C C . ALA A 1 91 ? -10.801 -3.729 -4.572 1.00 97.44 91 ALA A C 1
ATOM 668 O O . ALA A 1 91 ? -9.820 -4.334 -4.997 1.00 97.44 91 ALA A O 1
ATOM 669 N N . THR A 1 92 ? -10.812 -2.408 -4.377 1.00 97.94 92 THR A N 1
ATOM 670 C CA . THR A 1 92 ? -9.677 -1.517 -4.646 1.00 97.94 92 THR A CA 1
ATOM 671 C C . THR A 1 92 ? -8.511 -1.804 -3.706 1.00 97.94 92 THR A C 1
ATOM 673 O O . THR A 1 92 ? -7.392 -2.024 -4.161 1.00 97.94 92 THR A O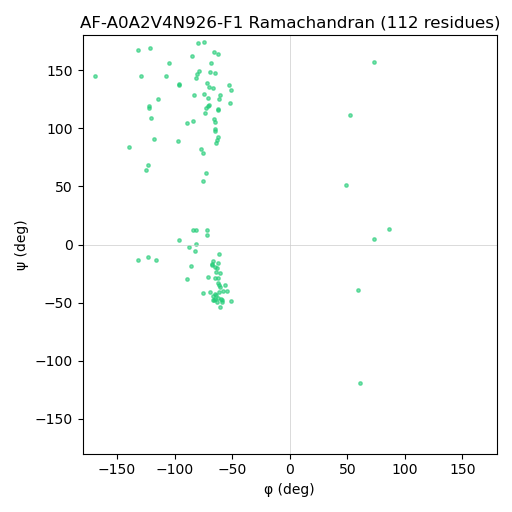 1
ATOM 676 N N . ASP A 1 93 ? -8.775 -1.913 -2.401 1.00 98.12 93 ASP A N 1
ATOM 677 C CA . ASP A 1 93 ? -7.744 -2.248 -1.410 1.00 98.12 93 ASP A CA 1
ATOM 678 C C . ASP A 1 93 ? -7.070 -3.594 -1.717 1.00 98.12 93 ASP A C 1
ATOM 680 O O . ASP A 1 93 ? -5.852 -3.727 -1.609 1.00 98.12 93 ASP A O 1
ATOM 684 N N . ARG A 1 94 ? -7.849 -4.595 -2.157 1.00 98.06 94 ARG A N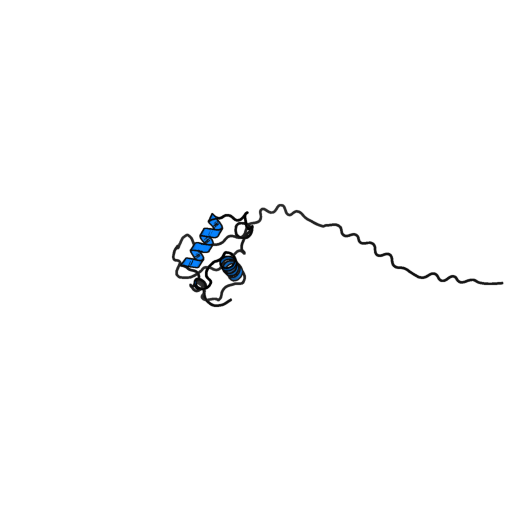 1
ATOM 685 C CA . ARG A 1 94 ? -7.315 -5.909 -2.551 1.00 98.06 94 ARG A CA 1
ATOM 686 C C . ARG A 1 94 ? -6.411 -5.860 -3.780 1.00 98.06 94 ARG A C 1
ATOM 688 O O . ARG A 1 94 ? -5.511 -6.687 -3.884 1.00 98.06 94 ARG A O 1
ATOM 695 N N . GLN A 1 95 ? -6.611 -4.915 -4.698 1.00 98.25 95 GLN A N 1
ATOM 696 C CA . GLN A 1 95 ? -5.698 -4.728 -5.832 1.00 98.25 95 GLN A CA 1
ATOM 697 C C . GLN A 1 95 ? -4.344 -4.192 -5.356 1.00 98.25 95 GLN A C 1
ATOM 699 O O . GLN A 1 95 ? -3.308 -4.690 -5.789 1.00 98.25 95 GLN A O 1
ATOM 704 N N . TRP A 1 96 ? -4.342 -3.255 -4.405 1.00 98.38 96 TRP A N 1
ATOM 705 C CA . TRP A 1 96 ? -3.117 -2.735 -3.794 1.00 98.38 96 TRP A CA 1
ATOM 706 C C . TRP A 1 96 ? -2.371 -3.775 -2.957 1.00 98.38 96 TRP A C 1
ATOM 708 O O . TRP A 1 96 ? -1.158 -3.922 -3.103 1.00 98.38 96 TRP A O 1
ATOM 718 N N . THR A 1 97 ? -3.069 -4.561 -2.132 1.00 98.12 97 THR A N 1
ATOM 719 C CA . THR A 1 97 ? -2.420 -5.635 -1.360 1.00 98.12 97 THR A CA 1
ATOM 720 C C . THR A 1 97 ? -1.987 -6.812 -2.239 1.00 98.12 97 THR A C 1
ATOM 722 O O . THR A 1 97 ? -0.985 -7.468 -1.944 1.00 98.12 97 THR A O 1
ATOM 725 N N . GLN A 1 98 ? -2.669 -7.064 -3.363 1.00 98.19 98 GLN A N 1
ATOM 726 C CA . GLN A 1 98 ? -2.178 -7.982 -4.388 1.00 98.19 98 GLN A CA 1
ATOM 727 C C . GLN A 1 98 ? -0.901 -7.454 -5.043 1.00 98.19 98 GLN A C 1
ATOM 729 O O . GLN A 1 98 ? 0.061 -8.208 -5.147 1.00 98.19 98 GLN A O 1
ATOM 734 N N . LEU A 1 99 ? -0.869 -6.182 -5.443 1.00 98.31 99 LEU A N 1
ATOM 735 C CA . LEU A 1 99 ? 0.308 -5.558 -6.038 1.00 98.31 99 LEU A CA 1
ATOM 736 C C . LEU A 1 99 ? 1.513 -5.601 -5.087 1.00 98.31 99 LEU A C 1
ATOM 738 O O . LEU A 1 99 ? 2.582 -6.037 -5.499 1.00 98.31 99 LEU A O 1
ATOM 742 N N . TYR A 1 100 ? 1.327 -5.244 -3.812 1.00 98.44 100 TYR A N 1
ATOM 743 C CA . TYR A 1 100 ? 2.356 -5.360 -2.771 1.00 98.44 100 TYR A CA 1
ATOM 744 C C . TYR A 1 100 ? 2.981 -6.764 -2.730 1.00 98.44 100 TYR A C 1
ATOM 746 O O . TYR A 1 100 ? 4.202 -6.894 -2.787 1.00 98.44 100 TYR A O 1
ATOM 754 N N . ARG A 1 101 ? 2.155 -7.822 -2.720 1.00 98.06 101 ARG A N 1
ATOM 755 C CA . ARG A 1 101 ? 2.632 -9.218 -2.757 1.00 98.06 101 ARG A CA 1
ATOM 756 C C . ARG A 1 101 ? 3.345 -9.560 -4.068 1.00 98.06 101 ARG A C 1
ATOM 758 O O . ARG A 1 101 ? 4.387 -10.206 -4.036 1.00 98.06 101 ARG A O 1
ATOM 765 N N . THR A 1 102 ? 2.816 -9.120 -5.212 1.00 97.69 102 THR A N 1
ATOM 766 C CA . THR A 1 102 ? 3.432 -9.336 -6.535 1.00 97.69 102 THR A CA 1
ATOM 767 C C . THR A 1 102 ? 4.815 -8.679 -6.635 1.00 97.69 102 THR A C 1
ATOM 769 O O . THR A 1 102 ? 5.717 -9.248 -7.242 1.00 97.69 102 THR A O 1
ATOM 772 N N . LEU A 1 103 ? 5.010 -7.524 -5.990 1.00 97.06 103 LEU A N 1
ATOM 773 C CA . LEU A 1 103 ? 6.287 -6.805 -5.893 1.00 97.06 103 LEU A CA 1
ATOM 774 C C . LEU A 1 103 ? 7.227 -7.358 -4.796 1.00 97.06 103 LEU A C 1
ATOM 776 O O . LEU A 1 103 ? 8.217 -6.717 -4.451 1.00 97.06 103 LEU A O 1
ATOM 780 N N . GLY A 1 104 ? 6.936 -8.541 -4.241 1.00 97.19 104 GLY A N 1
ATOM 781 C CA . GLY A 1 104 ? 7.779 -9.219 -3.248 1.00 97.19 104 GLY A CA 1
ATOM 782 C C . GLY A 1 104 ? 7.542 -8.801 -1.793 1.00 97.19 104 GLY A C 1
ATOM 783 O O . GLY A 1 104 ? 8.358 -9.119 -0.931 1.00 97.19 104 GLY A O 1
ATOM 784 N N . GLY A 1 105 ? 6.451 -8.091 -1.500 1.00 97.88 105 GLY A N 1
ATOM 785 C CA . GLY A 1 105 ? 6.061 -7.723 -0.140 1.00 97.88 105 GLY A CA 1
ATOM 786 C C . GLY A 1 105 ? 5.597 -8.929 0.681 1.00 97.88 105 GLY A C 1
ATOM 787 O O . GLY A 1 105 ? 4.815 -9.754 0.201 1.00 97.88 105 GLY A O 1
ATOM 788 N N . ASP A 1 106 ? 6.061 -9.026 1.929 1.00 97.19 106 ASP A N 1
ATOM 789 C CA . ASP A 1 106 ? 5.750 -10.150 2.819 1.00 97.19 106 ASP A CA 1
ATOM 790 C C . ASP A 1 106 ? 4.268 -10.105 3.256 1.00 97.19 106 ASP A C 1
ATOM 792 O O . ASP A 1 106 ? 3.839 -9.136 3.894 1.00 97.19 106 ASP A O 1
ATOM 796 N N . PRO A 1 107 ? 3.456 -11.139 2.952 1.00 95.31 107 PRO A N 1
ATOM 797 C CA . PRO A 1 107 ? 2.033 -11.150 3.275 1.00 95.31 107 PRO A CA 1
ATOM 798 C C . PRO A 1 107 ? 1.728 -11.089 4.781 1.00 95.31 107 PRO A C 1
ATOM 800 O O . PRO A 1 107 ? 0.597 -10.767 5.134 1.00 95.31 107 PRO A O 1
ATOM 803 N N . THR A 1 108 ? 2.692 -11.349 5.672 1.00 96.06 108 THR A N 1
ATOM 804 C CA . THR A 1 108 ? 2.519 -11.183 7.129 1.00 96.06 108 THR A CA 1
ATOM 805 C C . THR A 1 108 ? 2.362 -9.719 7.558 1.00 96.06 108 THR A C 1
ATOM 807 O O . THR A 1 108 ? 1.827 -9.454 8.635 1.00 96.06 108 THR A O 1
ATOM 810 N N . HIS A 1 109 ? 2.742 -8.759 6.706 1.00 96.69 109 HIS A N 1
ATOM 811 C CA . HIS A 1 109 ? 2.474 -7.333 6.911 1.00 96.69 109 HIS A CA 1
ATOM 812 C C . HIS A 1 109 ? 1.060 -6.897 6.501 1.00 96.69 109 HIS A C 1
ATOM 814 O O . HIS A 1 109 ? 0.725 -5.721 6.639 1.00 96.69 109 HIS A O 1
ATOM 820 N N . LEU A 1 110 ? 0.216 -7.809 6.015 1.00 95.44 110 LEU A N 1
ATOM 821 C CA . LEU A 1 110 ? -1.159 -7.523 5.612 1.00 95.44 110 LEU A CA 1
ATOM 822 C C . LEU A 1 110 ? -2.162 -8.105 6.615 1.00 95.44 110 LEU A C 1
ATOM 824 O O . LEU A 1 110 ? -1.958 -9.183 7.170 1.00 95.44 110 LEU A O 1
ATOM 828 N N . ALA A 1 111 ? -3.279 -7.409 6.827 1.00 88.31 111 ALA A N 1
ATOM 829 C CA . ALA A 1 111 ? -4.387 -7.930 7.618 1.00 88.31 111 ALA A CA 1
ATOM 830 C C . ALA A 1 111 ? -4.940 -9.223 6.985 1.00 88.31 111 ALA A C 1
ATOM 832 O O . ALA A 1 111 ? -5.250 -9.274 5.793 1.00 88.31 111 ALA A O 1
ATOM 833 N N . GLY A 1 112 ? -5.057 -10.279 7.791 1.00 71.12 112 GLY A N 1
ATOM 834 C CA . GLY A 1 112 ? -5.384 -11.622 7.316 1.00 71.12 112 GLY A CA 1
ATOM 835 C C . GLY A 1 112 ? -6.859 -11.840 6.970 1.00 71.12 112 GLY A C 1
ATOM 836 O O . GLY A 1 112 ? -7.582 -12.422 7.773 1.00 71.12 112 GLY A O 1
ATOM 837 N N . ASN A 1 113 ? -7.280 -11.440 5.766 1.00 49.09 113 ASN A N 1
ATOM 838 C CA . ASN A 1 113 ? -8.040 -12.309 4.850 1.00 49.09 113 ASN A CA 1
ATOM 839 C C . ASN A 1 113 ? -8.153 -11.683 3.438 1.00 49.09 113 ASN A C 1
ATOM 841 O O . ASN A 1 113 ? -8.241 -10.457 3.334 1.00 49.09 113 ASN A O 1
ATOM 845 N N . PRO A 1 114 ? -8.141 -12.498 2.362 1.00 47.31 114 PRO A N 1
ATOM 846 C CA . PRO A 1 114 ? -8.394 -12.049 0.990 1.00 47.31 114 PRO A CA 1
ATOM 847 C C . PRO A 1 114 ? -9.879 -11.755 0.707 1.00 47.31 114 PRO A C 1
ATOM 849 O O . PRO A 1 114 ? -10.747 -12.141 1.520 1.00 47.31 114 PRO A O 1
#

Sequence (114 aa):
MLIPRHRHALPTLVLAATLCGLTAGCGSSDDGSFDAQPATPSPTCLQHQQQAPGHRYTGGEESDPMSVLTMMRFYTANGTRAYCDGKPATATDRQWTQLYRTLGGDPTHLAGNP

Solvent-accessible surface area (backbone atoms only — not comparable to full-atom values): 7511 Å² total; per-residue (Å²): 132,87,86,84,87,81,87,81,78,86,80,88,81,89,75,88,82,90,72,86,82,76,75,79,72,89,61,88,68,83,63,28,55,85,79,74,50,80,96,37,88,80,61,84,39,36,82,83,48,91,39,51,82,14,54,50,70,64,46,66,93,70,28,40,66,66,62,41,52,50,54,51,53,44,34,67,75,51,33,57,41,57,35,72,85,72,53,79,80,51,76,40,39,50,49,48,57,46,47,39,43,74,75,70,42,66,68,85,29,38,48,96,71,136